Protein AF-A0AAV6YC35-F1 (afdb_monomer)

Foldseek 3Di:
DDPDAQPVCCQVLVCVVVPVDPPDDDDGPDDDPCSQDDPDQVAWDWDQFFPPDPVGDRGDTDTGHPDDDDHDPVSVVSPD

Nearest PDB structures (foldseek):
  6y74-assembly1_B  TM=9.748E-01  e=1.524E-06  Homo sapiens
  6rqq-assembly2_C  TM=9.787E-01  e=3.045E-06  Homo sapiens
  6rqu-assembly1_A  TM=9.815E-01  e=3.045E-06  Homo sapiens
  6g7a-assembly1_A  TM=9.908E-01  e=2.605E-05  Homo sapiens
  6rps-assembly2_B  TM=9.929E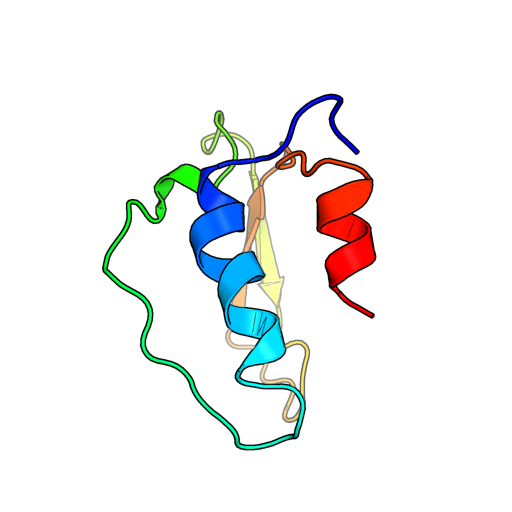-01  e=4.857E-05  Homo sapiens

Radius of gyration: 15.42 Å; Cα contacts (8 Å, |Δi|>4): 96; chains: 1; bounding box: 38×24×37 Å

Secondary structure (DSSP, 8-state):
-BSS--HHHHHHHTTGGG--STT---------GGGGS-S--S-EEEEEE--SSTT--S-EEEEEESSPPP-BHHHHHTT-

Organism: Engystomo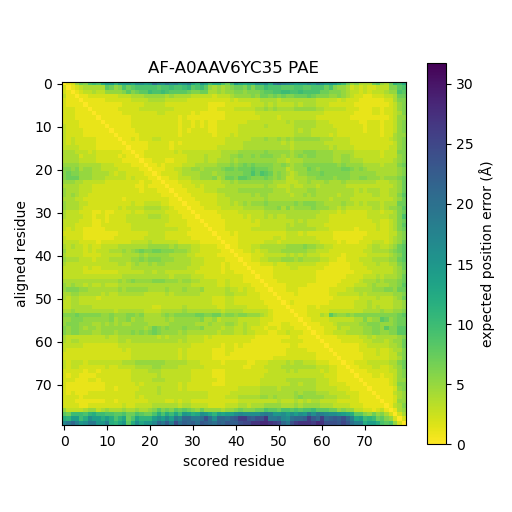ps pustulosus (NCBI:txid76066)

Mean predicted aligned error: 3.62 Å

Structure (mmCIF, N/CA/C/O backbone):
data_AF-A0AAV6YC35-F1
#
_entry.id   AF-A0AAV6YC35-F1
#
loop_
_atom_site.group_PDB
_atom_site.id
_atom_site.type_symbol
_atom_site.label_atom_id
_atom_site.label_alt_id
_atom_site.label_comp_id
_atom_site.label_asym_id
_atom_site.label_entity_id
_atom_site.label_seq_id
_atom_site.pdbx_PDB_ins_code
_atom_site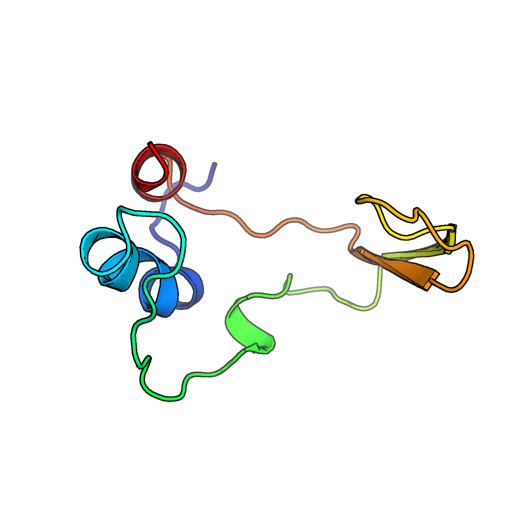.Cartn_x
_atom_site.Cartn_y
_atom_site.Cartn_z
_atom_site.occupancy
_atom_site.B_iso_or_equiv
_atom_site.auth_seq_id
_atom_site.auth_comp_id
_atom_site.auth_asym_id
_atom_site.auth_atom_id
_atom_site.pdbx_PDB_model_num
ATOM 1 N N . GLU A 1 1 ? -9.856 9.968 -3.629 1.00 75.12 1 GLU A N 1
ATOM 2 C CA . GLU A 1 1 ? -10.931 9.320 -2.852 1.00 75.12 1 GLU A CA 1
ATOM 3 C C . GLU A 1 1 ? -11.938 8.732 -3.830 1.00 75.12 1 GLU A C 1
ATOM 5 O O . GLU A 1 1 ? -12.194 9.357 -4.856 1.00 75.12 1 GLU A O 1
ATOM 10 N N . GLY A 1 2 ? -12.411 7.515 -3.572 1.00 90.00 2 GLY A N 1
ATOM 11 C CA . GLY A 1 2 ? -13.491 6.867 -4.319 1.00 90.00 2 GLY A CA 1
ATOM 12 C C . GLY A 1 2 ? -14.853 7.139 -3.683 1.00 90.00 2 GLY A C 1
ATOM 13 O O . GLY A 1 2 ? -14.929 7.579 -2.537 1.00 90.00 2 GLY A O 1
ATOM 14 N N . ALA A 1 3 ? -15.926 6.886 -4.434 1.00 93.12 3 ALA A N 1
ATOM 15 C CA . ALA A 1 3 ? -17.292 6.997 -3.918 1.00 93.12 3 ALA A CA 1
ATOM 16 C C . ALA A 1 3 ? -17.674 5.831 -2.988 1.00 93.12 3 ALA A C 1
ATOM 18 O O . ALA A 1 3 ? -18.537 5.995 -2.130 1.00 93.12 3 ALA A O 1
ATOM 19 N N . GLU A 1 4 ? -17.023 4.679 -3.152 1.00 95.94 4 GLU A N 1
ATOM 20 C CA . GLU A 1 4 ? -17.340 3.424 -2.467 1.00 95.94 4 GLU A CA 1
ATOM 21 C C . GLU A 1 4 ? -16.163 2.949 -1.608 1.00 95.94 4 GLU A C 1
ATOM 23 O O . GLU A 1 4 ? -15.009 3.323 -1.854 1.00 95.94 4 GLU A O 1
ATOM 28 N N . ASP A 1 5 ? -16.476 2.145 -0.588 1.00 97.06 5 ASP A N 1
ATOM 29 C CA . ASP A 1 5 ? -15.482 1.458 0.236 1.00 97.06 5 ASP A CA 1
ATOM 30 C C . ASP A 1 5 ? -14.751 0.400 -0.607 1.00 97.06 5 ASP A C 1
ATOM 32 O O . ASP A 1 5 ? -15.338 -0.309 -1.423 1.00 97.06 5 ASP A O 1
ATOM 36 N N . ASN A 1 6 ? -13.443 0.298 -0.408 1.00 97.06 6 ASN A N 1
ATOM 37 C CA . ASN A 1 6 ? -12.598 -0.707 -1.022 1.00 97.06 6 ASN A CA 1
ATOM 38 C C . ASN A 1 6 ? -12.562 -1.960 -0.143 1.00 97.06 6 ASN A C 1
ATOM 40 O O . ASN A 1 6 ? -11.918 -1.958 0.907 1.00 97.06 6 ASN A O 1
ATOM 44 N N . GLU A 1 7 ? -13.226 -3.025 -0.587 1.00 96.62 7 GLU A N 1
ATOM 45 C CA . GLU A 1 7 ? -13.344 -4.283 0.163 1.00 96.62 7 GLU A CA 1
ATOM 46 C C . GLU A 1 7 ? -11.988 -4.941 0.453 1.00 96.62 7 GLU A C 1
ATOM 48 O O . GLU A 1 7 ? -11.779 -5.486 1.534 1.00 96.62 7 GLU A O 1
ATOM 53 N N . ALA A 1 8 ? -11.033 -4.854 -0.479 1.00 96.88 8 ALA A N 1
ATOM 54 C CA . ALA A 1 8 ? -9.721 -5.464 -0.295 1.00 96.88 8 ALA A CA 1
ATOM 55 C C . ALA A 1 8 ? -8.930 -4.783 0.830 1.00 96.88 8 ALA A C 1
ATOM 57 O O . ALA A 1 8 ? -8.273 -5.455 1.623 1.00 96.88 8 ALA A O 1
ATOM 58 N N . TYR A 1 9 ? -9.012 -3.453 0.916 1.00 96.88 9 TYR A N 1
ATOM 59 C CA . TYR A 1 9 ? -8.391 -2.695 2.003 1.00 96.88 9 TYR A CA 1
ATOM 60 C C . TYR A 1 9 ? -9.132 -2.873 3.331 1.00 96.88 9 TYR A C 1
ATOM 62 O O . TYR A 1 9 ? -8.491 -2.817 4.378 1.00 96.88 9 TYR A O 1
ATOM 70 N N . GLU A 1 10 ? -10.439 -3.145 3.309 1.00 96.12 10 GLU A N 1
ATOM 71 C CA . GLU A 1 10 ? -11.231 -3.367 4.522 1.00 96.12 10 GLU A CA 1
ATOM 72 C C . GLU A 1 10 ? -10.681 -4.527 5.365 1.00 96.12 10 GLU A C 1
ATOM 74 O O . GLU A 1 10 ? -10.609 -4.404 6.583 1.00 96.12 10 GLU A O 1
ATOM 79 N N . HIS A 1 11 ? -10.159 -5.588 4.732 1.00 96.12 11 HIS A N 1
ATOM 80 C CA . HIS A 1 11 ? -9.485 -6.695 5.431 1.00 96.12 11 HIS A CA 1
ATOM 81 C C . HIS A 1 11 ? -8.339 -6.245 6.353 1.00 96.12 11 HIS A C 1
ATOM 83 O O . HIS A 1 11 ? -8.048 -6.915 7.343 1.00 96.12 11 HIS A O 1
ATOM 89 N N . LEU A 1 12 ? -7.679 -5.128 6.036 1.00 95.12 12 LEU A N 1
ATOM 90 C CA . LEU A 1 12 ? -6.619 -4.546 6.859 1.00 95.12 12 LEU A CA 1
ATOM 91 C C . LEU A 1 12 ? -7.176 -3.503 7.830 1.00 95.12 12 LEU A C 1
ATOM 93 O O . LEU A 1 12 ? -6.821 -3.503 9.007 1.00 95.12 12 LEU A O 1
ATOM 97 N N . LEU A 1 13 ? -8.046 -2.616 7.338 1.00 95.12 13 LEU A N 1
ATOM 98 C CA . LEU A 1 13 ? -8.528 -1.459 8.093 1.00 95.12 13 LEU A CA 1
ATOM 99 C C . LEU A 1 13 ? -9.329 -1.856 9.338 1.00 95.12 13 LEU A C 1
ATOM 101 O O . LEU A 1 13 ? -9.215 -1.179 10.357 1.00 95.12 13 LEU A O 1
ATOM 105 N N . THR A 1 14 ? -10.071 -2.967 9.303 1.00 94.38 14 THR A N 1
ATOM 106 C CA . THR A 1 14 ? -10.865 -3.434 10.456 1.00 94.38 14 THR A CA 1
ATOM 107 C C . THR A 1 14 ? -10.021 -3.850 11.659 1.00 94.38 14 THR A C 1
ATOM 109 O O . THR A 1 14 ? -10.545 -3.894 12.765 1.00 94.38 14 THR A O 1
ATOM 112 N N . HIS A 1 15 ? -8.735 -4.153 11.462 1.00 94.69 15 HIS A N 1
ATOM 113 C CA . HIS A 1 15 ? -7.836 -4.614 12.525 1.00 94.69 15 HIS A CA 1
ATOM 114 C C . HIS A 1 15 ? -6.971 -3.483 13.105 1.00 94.69 15 HIS A C 1
ATOM 116 O O . HIS A 1 15 ? -6.212 -3.714 14.042 1.00 94.69 15 HIS A O 1
ATOM 122 N N . LEU A 1 16 ? -7.064 -2.253 12.578 1.00 93.88 16 LEU A N 1
ATOM 123 C CA . LEU A 1 16 ? -6.249 -1.130 13.061 1.00 93.88 16 LEU A CA 1
ATOM 124 C C . LEU A 1 16 ? -6.545 -0.768 14.525 1.00 93.88 16 LEU A C 1
ATOM 126 O O . LEU A 1 16 ? -5.639 -0.354 15.242 1.00 93.88 16 LEU A O 1
ATOM 130 N N . GLU A 1 17 ? -7.779 -0.982 14.990 1.00 92.25 17 GLU A N 1
ATOM 131 C CA . GLU A 1 17 ? -8.163 -0.764 16.393 1.00 92.25 17 GLU A CA 1
ATOM 132 C C . GLU A 1 17 ? -7.506 -1.765 17.364 1.00 92.25 17 GLU A C 1
ATOM 134 O O . GLU A 1 17 ? -7.455 -1.513 18.566 1.00 92.25 17 GLU A O 1
ATOM 139 N N . GLU A 1 18 ? -6.965 -2.882 16.868 1.00 94.62 18 GLU A N 1
ATOM 140 C CA . GLU A 1 18 ? -6.258 -3.882 17.681 1.00 94.62 18 GLU A CA 1
ATOM 141 C C . GLU A 1 18 ? -4.773 -3.530 17.901 1.00 94.62 18 GLU A C 1
ATOM 143 O O . GLU A 1 18 ? -4.112 -4.125 18.755 1.00 94.62 18 GLU A O 1
ATOM 1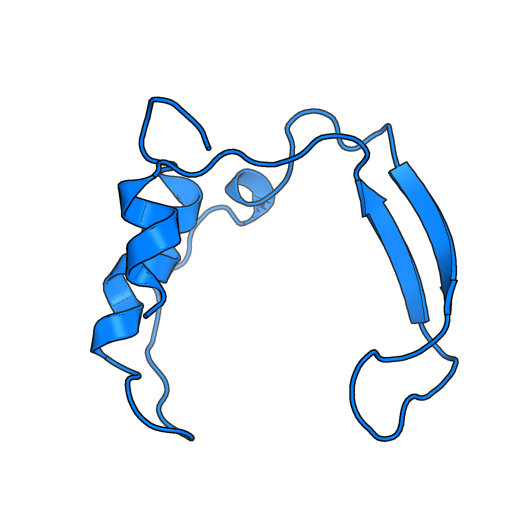48 N N . VAL A 1 19 ? -4.237 -2.572 17.133 1.00 94.69 19 VAL A N 1
ATOM 149 C CA . VAL A 1 19 ? -2.805 -2.220 17.078 1.00 94.69 19 VAL A CA 1
ATOM 150 C C . VAL A 1 19 ? -2.570 -0.711 17.212 1.00 94.69 19 VAL A C 1
ATOM 152 O O . VAL A 1 19 ? -1.855 -0.094 16.422 1.00 94.69 19 VAL A O 1
ATOM 155 N N . THR A 1 20 ? -3.180 -0.098 18.224 1.00 93.81 20 THR A N 1
ATOM 156 C CA . THR A 1 20 ? -3.120 1.353 18.465 1.00 93.81 20 THR A CA 1
ATOM 157 C C . THR A 1 20 ? -1.747 1.853 18.915 1.00 93.81 20 THR A C 1
ATOM 159 O O . THR A 1 20 ? -1.395 3.005 18.664 1.00 93.81 20 THR A O 1
ATOM 162 N N . ASP A 1 21 ? -0.962 1.001 19.574 1.00 94.94 21 ASP A N 1
ATOM 163 C CA . ASP A 1 21 ? 0.345 1.325 20.136 1.00 94.94 21 ASP A CA 1
ATOM 164 C C . ASP A 1 21 ? 1.493 0.639 19.382 1.00 94.94 21 ASP A C 1
ATOM 166 O O . ASP A 1 21 ? 1.387 -0.466 18.839 1.00 94.94 21 ASP A O 1
ATOM 170 N N . GLY A 1 22 ? 2.659 1.288 19.396 1.00 95.06 22 GLY A N 1
ATOM 171 C CA . GLY A 1 22 ? 3.863 0.763 18.761 1.00 95.06 22 GLY A CA 1
ATOM 172 C C . GLY A 1 22 ? 4.296 -0.589 19.341 1.00 95.06 22 GLY A C 1
ATOM 173 O O . GLY A 1 22 ? 4.484 -0.731 20.547 1.00 95.06 22 GLY A O 1
ATOM 174 N N . GLY A 1 23 ? 4.519 -1.568 18.462 1.00 96.12 23 GLY A N 1
ATOM 175 C CA . GLY A 1 23 ? 4.963 -2.917 18.828 1.00 96.12 23 GLY A CA 1
ATOM 176 C C . GLY A 1 23 ? 3.834 -3.934 19.007 1.00 96.12 23 GLY A C 1
ATOM 177 O O . GLY A 1 23 ? 4.128 -5.111 19.211 1.00 96.12 23 GLY A O 1
ATOM 178 N N . GLN A 1 24 ? 2.571 -3.513 18.899 1.00 97.25 24 GLN A N 1
ATOM 179 C CA . GLN A 1 24 ? 1.437 -4.431 18.821 1.00 97.25 24 GLN A CA 1
ATOM 180 C C . GLN A 1 24 ? 1.340 -5.104 17.445 1.00 97.25 24 GLN A C 1
ATOM 182 O O . GLN A 1 24 ? 1.882 -4.628 16.445 1.00 97.25 24 GLN A O 1
ATOM 187 N N . SER A 1 25 ? 0.642 -6.237 17.409 1.00 96.56 25 SER A N 1
ATOM 188 C CA . SER A 1 25 ? 0.424 -7.050 16.213 1.00 96.56 25 SER A CA 1
ATOM 189 C C . SER A 1 25 ? -0.928 -7.752 16.288 1.00 96.56 25 SER A C 1
ATOM 191 O O . SER A 1 25 ? -1.313 -8.197 17.369 1.00 96.56 25 SER A O 1
ATOM 193 N N . ALA A 1 26 ? -1.578 -7.920 15.139 1.00 96.06 26 ALA A N 1
ATOM 194 C CA . ALA A 1 26 ? -2.832 -8.649 14.979 1.00 96.06 26 ALA A CA 1
ATOM 195 C C . ALA A 1 26 ? -2.694 -9.721 13.886 1.00 96.06 26 ALA A C 1
ATOM 197 O O . ALA A 1 26 ? -1.928 -9.553 12.933 1.00 96.06 26 ALA A O 1
ATOM 198 N N . GLU A 1 27 ? -3.430 -10.822 14.030 1.00 96.69 27 GLU A N 1
ATOM 199 C CA . GLU A 1 27 ? -3.499 -11.900 13.038 1.00 96.69 27 GLU A CA 1
ATOM 200 C C . GLU A 1 27 ? -4.659 -11.630 12.079 1.00 96.69 27 GLU A C 1
ATOM 202 O O . GLU A 1 27 ? -5.812 -11.555 12.499 1.00 96.69 27 GLU A O 1
ATOM 207 N N . ILE A 1 28 ? -4.363 -11.511 10.785 1.00 96.25 28 ILE A N 1
ATOM 208 C CA . ILE A 1 28 ? -5.366 -11.212 9.757 1.00 96.25 28 ILE A CA 1
ATOM 209 C C . ILE A 1 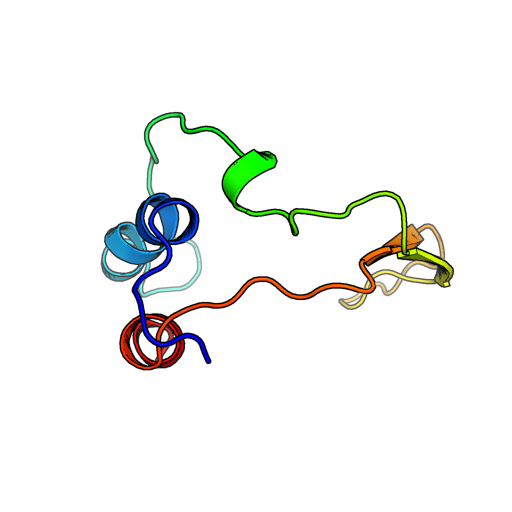28 ? -5.631 -12.485 8.940 1.00 96.25 28 ILE A C 1
ATOM 211 O O . ILE A 1 28 ? -4.679 -13.086 8.430 1.00 96.25 28 ILE A O 1
ATOM 215 N N . PRO A 1 29 ? -6.899 -12.911 8.762 1.00 96.00 29 PRO A N 1
ATOM 216 C CA . PRO A 1 29 ? -7.233 -14.027 7.884 1.00 96.00 29 PRO A CA 1
ATOM 217 C C . PRO A 1 29 ? -6.706 -13.816 6.460 1.00 96.00 29 PRO A C 1
ATOM 219 O O . PRO A 1 29 ? -6.717 -12.703 5.940 1.00 96.00 29 PRO A O 1
ATOM 222 N N . GLY A 1 30 ? -6.279 -14.893 5.798 1.00 97.00 30 GLY A N 1
ATOM 223 C CA . GLY A 1 30 ? -5.784 -14.806 4.423 1.00 97.00 30 GLY A CA 1
ATOM 224 C C . GLY A 1 30 ? -6.840 -14.262 3.451 1.00 97.00 30 GLY A C 1
ATOM 225 O O . GLY A 1 30 ? -7.974 -14.738 3.434 1.00 97.00 30 GLY A O 1
ATOM 226 N N . PHE A 1 31 ? -6.444 -13.305 2.610 1.00 96.94 31 PHE A N 1
ATOM 227 C CA . PHE A 1 31 ? -7.269 -12.709 1.554 1.00 96.94 31 PHE A CA 1
ATOM 228 C C . PHE A 1 31 ? -6.442 -12.494 0.274 1.00 96.94 31 PHE A C 1
ATOM 230 O O . PHE A 1 31 ? -5.216 -12.634 0.280 1.00 96.94 31 PHE A O 1
ATOM 237 N N . ASP A 1 32 ? -7.099 -12.191 -0.851 1.00 96.25 32 ASP A N 1
ATOM 238 C CA . ASP A 1 32 ? -6.396 -11.976 -2.121 1.00 96.25 32 ASP A CA 1
ATOM 239 C C . ASP A 1 32 ? -5.671 -10.621 -2.144 1.00 96.25 32 ASP A C 1
ATOM 241 O O . ASP A 1 32 ? -6.267 -9.564 -2.354 1.00 96.25 32 ASP A O 1
ATOM 245 N N . ILE A 1 33 ? -4.346 -10.670 -2.001 1.00 96.50 33 ILE A N 1
ATOM 246 C CA . ILE A 1 33 ? -3.459 -9.500 -2.043 1.00 96.50 33 ILE A CA 1
ATOM 247 C C . ILE A 1 33 ? -3.541 -8.750 -3.381 1.00 96.50 33 ILE A C 1
ATOM 249 O O . ILE A 1 33 ? -3.260 -7.552 -3.425 1.00 96.50 33 ILE A O 1
ATOM 253 N N . ARG A 1 34 ? -3.960 -9.397 -4.479 1.00 96.44 34 ARG A N 1
ATOM 254 C CA . ARG A 1 34 ? -4.142 -8.703 -5.766 1.00 96.44 34 ARG A CA 1
ATOM 255 C C . ARG A 1 34 ? -5.196 -7.604 -5.687 1.00 96.44 34 ARG A C 1
ATOM 257 O O . ARG A 1 34 ? -5.075 -6.634 -6.427 1.00 96.44 34 ARG A O 1
ATOM 264 N N . GLY A 1 35 ? -6.171 -7.715 -4.781 1.00 95.75 35 GLY A N 1
ATOM 265 C CA . GLY A 1 35 ? -7.176 -6.676 -4.547 1.00 95.75 35 GLY A CA 1
ATOM 266 C C . GLY A 1 35 ? -6.594 -5.362 -4.011 1.00 95.75 35 GLY A C 1
ATOM 267 O O . GLY A 1 35 ? -7.224 -4.316 -4.140 1.00 95.75 35 GLY A O 1
ATOM 268 N N . LEU A 1 36 ? -5.373 -5.389 -3.464 1.00 97.31 36 LEU A N 1
ATOM 269 C CA . LEU A 1 36 ? -4.657 -4.198 -2.996 1.00 97.31 36 LEU A CA 1
ATOM 270 C C . LEU A 1 36 ? -3.899 -3.471 -4.116 1.00 97.31 36 LEU A C 1
ATOM 272 O O . LEU A 1 36 ? -3.291 -2.429 -3.876 1.00 97.31 36 LEU A O 1
ATOM 276 N N . LEU A 1 37 ? -3.879 -4.027 -5.329 1.00 97.56 37 LEU A N 1
ATOM 277 C CA . LEU A 1 37 ? -3.145 -3.481 -6.464 1.00 97.56 37 LEU A CA 1
ATOM 278 C C . LEU A 1 37 ? -4.097 -2.800 -7.461 1.00 97.56 37 LEU A C 1
ATOM 280 O O . LEU A 1 37 ? -5.273 -3.155 -7.550 1.00 97.56 37 LEU A O 1
ATOM 284 N N . PRO A 1 38 ? -3.606 -1.833 -8.255 1.00 96.94 38 PRO A N 1
ATOM 285 C CA . PRO A 1 38 ? -4.389 -1.254 -9.341 1.00 96.94 38 PRO A CA 1
ATOM 286 C C . PRO A 1 38 ? -4.769 -2.297 -10.398 1.00 96.94 38 PRO A C 1
ATOM 288 O O . PRO A 1 38 ? -4.036 -3.254 -10.640 1.00 96.94 38 PRO A O 1
ATOM 291 N N . GLN A 1 39 ? -5.878 -2.063 -11.103 1.00 93.56 39 GLN A N 1
ATOM 292 C CA . GLN A 1 39 ? -6.364 -2.981 -12.136 1.00 93.56 39 GLN A CA 1
ATOM 293 C C . GLN A 1 39 ? -5.384 -3.120 -13.317 1.00 93.56 39 GLN A C 1
ATOM 295 O O . GLN A 1 39 ? -5.180 -4.226 -13.819 1.00 93.56 39 GLN A O 1
ATOM 300 N N . GLN A 1 40 ? -4.768 -2.018 -13.768 1.00 94.75 40 GLN A N 1
ATOM 301 C CA . GLN A 1 40 ? -3.738 -2.036 -14.816 1.00 94.75 40 GLN A CA 1
ATOM 302 C C . GLN A 1 40 ? -2.342 -1.957 -14.194 1.00 94.75 40 GLN A C 1
ATOM 304 O O . GLN A 1 40 ? -1.867 -0.887 -13.812 1.00 94.75 40 GLN A O 1
ATOM 309 N N . MET A 1 41 ? -1.679 -3.110 -14.120 1.00 96.19 41 MET A N 1
ATOM 310 C CA . MET A 1 41 ? -0.326 -3.254 -13.570 1.00 96.19 41 MET A CA 1
ATOM 311 C C . MET A 1 41 ? 0.782 -3.208 -14.633 1.00 96.19 41 MET A C 1
ATOM 313 O O . MET A 1 41 ? 1.959 -3.196 -14.288 1.00 96.19 41 MET A O 1
ATOM 317 N N . ASP A 1 42 ? 0.433 -3.192 -15.919 1.00 97.00 42 ASP A N 1
ATOM 318 C CA . ASP A 1 42 ? 1.368 -3.127 -17.051 1.00 97.00 42 ASP A CA 1
ATOM 319 C C . ASP A 1 42 ? 1.954 -1.720 -17.259 1.00 97.00 42 ASP A C 1
ATOM 321 O O . ASP A 1 42 ? 3.021 -1.567 -17.853 1.00 97.00 42 ASP A O 1
ATOM 325 N N . ARG A 1 43 ? 1.288 -0.688 -16.728 1.00 97.75 43 ARG A N 1
ATOM 326 C CA . ARG A 1 43 ? 1.743 0.706 -16.764 1.00 97.75 43 ARG A CA 1
ATOM 327 C C . ARG A 1 43 ? 2.368 1.100 -15.433 1.00 97.75 43 ARG A C 1
ATOM 329 O O . ARG A 1 43 ? 1.669 1.315 -14.443 1.00 97.75 43 ARG A O 1
ATOM 336 N N . PHE A 1 44 ? 3.687 1.245 -15.422 1.00 98.38 44 PHE A N 1
ATOM 337 C CA . PHE A 1 44 ? 4.446 1.614 -14.232 1.00 98.38 44 PHE A CA 1
ATOM 338 C C . PHE A 1 44 ? 5.718 2.390 -14.581 1.00 98.38 44 PHE A C 1
ATOM 340 O O . PHE A 1 44 ? 6.243 2.306 -15.691 1.00 98.38 44 PHE A O 1
ATOM 347 N N . PHE A 1 45 ? 6.241 3.105 -13.592 1.00 98.38 45 PHE A N 1
ATOM 348 C CA . PHE A 1 45 ? 7.576 3.690 -13.606 1.00 98.38 45 PHE A CA 1
ATOM 349 C C . PHE A 1 45 ? 8.549 2.766 -12.868 1.00 98.38 45 PHE A C 1
ATOM 351 O O . PHE A 1 45 ? 8.179 2.108 -1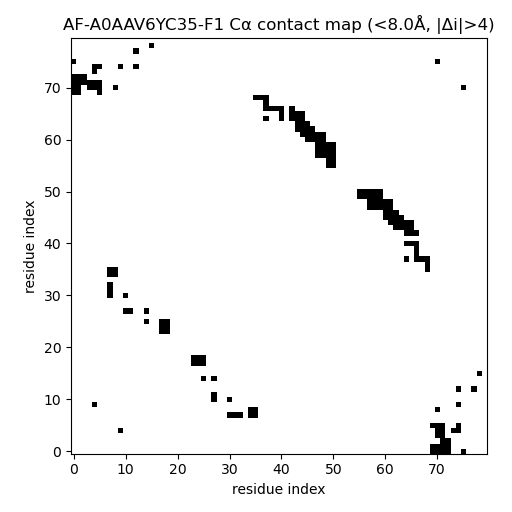1.890 1.00 98.38 45 PHE A O 1
ATOM 358 N N . ARG A 1 46 ? 9.799 2.709 -13.340 1.00 98.31 46 ARG A N 1
ATOM 359 C CA . ARG A 1 46 ? 10.856 1.854 -12.786 1.00 98.31 46 ARG A CA 1
ATOM 360 C C . ARG A 1 46 ? 12.132 2.658 -12.580 1.00 98.31 46 ARG A C 1
ATOM 362 O O . ARG A 1 46 ? 12.589 3.306 -13.519 1.00 98.31 46 ARG A O 1
ATOM 369 N N . TYR A 1 47 ? 12.718 2.593 -11.387 1.00 98.00 47 TYR A N 1
ATOM 370 C CA . TYR A 1 47 ? 14.017 3.213 -11.119 1.00 98.00 47 TYR A CA 1
ATOM 371 C C . TYR A 1 47 ? 14.764 2.527 -9.973 1.00 98.00 47 TYR A C 1
ATOM 373 O O . TYR A 1 47 ? 14.163 1.980 -9.049 1.00 98.00 47 TYR A O 1
ATOM 381 N N . ASN A 1 48 ? 16.094 2.599 -10.020 1.00 98.62 48 ASN A N 1
ATOM 382 C CA . ASN A 1 48 ? 16.943 2.196 -8.903 1.00 98.62 48 ASN A CA 1
ATOM 383 C C . ASN A 1 48 ? 16.989 3.332 -7.875 1.00 98.62 48 ASN A C 1
ATOM 385 O O . ASN A 1 48 ? 17.268 4.477 -8.230 1.00 98.62 48 ASN A O 1
ATOM 389 N N . GLY A 1 49 ? 16.736 3.020 -6.610 1.00 97.88 49 GLY A N 1
ATOM 390 C CA . GLY A 1 49 ? 16.694 3.986 -5.522 1.00 97.88 49 GLY A CA 1
ATOM 391 C C . GLY A 1 49 ? 17.090 3.371 -4.186 1.00 97.88 49 GLY A C 1
ATOM 392 O O . GLY A 1 49 ? 17.768 2.343 -4.125 1.00 97.88 49 GLY A O 1
ATOM 393 N N . SER A 1 50 ? 16.674 4.023 -3.104 1.00 98.38 50 SER A N 1
ATOM 394 C CA . SER A 1 50 ? 16.977 3.596 -1.742 1.00 98.38 50 SER A CA 1
ATOM 395 C C . SER A 1 50 ? 15.748 3.160 -0.960 1.00 98.38 50 SER A C 1
ATOM 397 O O . SER A 1 50 ? 14.614 3.427 -1.361 1.00 98.38 50 SER A O 1
ATOM 399 N N . LEU A 1 51 ? 15.983 2.544 0.199 1.00 98.38 51 LEU A N 1
ATOM 400 C CA . LEU A 1 51 ? 14.999 2.528 1.279 1.00 98.38 51 LEU A CA 1
ATOM 401 C C . LEU A 1 51 ? 14.606 3.972 1.637 1.00 98.38 51 LEU A C 1
ATOM 403 O O . LEU A 1 51 ? 15.443 4.879 1.595 1.00 98.38 51 LEU A O 1
ATOM 407 N N . THR A 1 52 ? 13.337 4.180 1.982 1.00 97.56 52 THR A N 1
ATOM 408 C CA . THR A 1 52 ? 12.788 5.486 2.392 1.00 97.56 52 THR A CA 1
ATOM 409 C C . THR A 1 52 ? 12.915 5.742 3.894 1.00 97.56 52 THR A C 1
ATOM 411 O O . THR A 1 52 ? 12.564 6.817 4.371 1.00 97.56 52 THR A O 1
ATOM 414 N N . THR A 1 53 ? 13.445 4.773 4.638 1.00 96.81 53 THR A N 1
ATOM 415 C CA . THR A 1 53 ? 13.748 4.861 6.066 1.00 96.81 53 THR A CA 1
ATOM 416 C C . THR A 1 53 ? 15.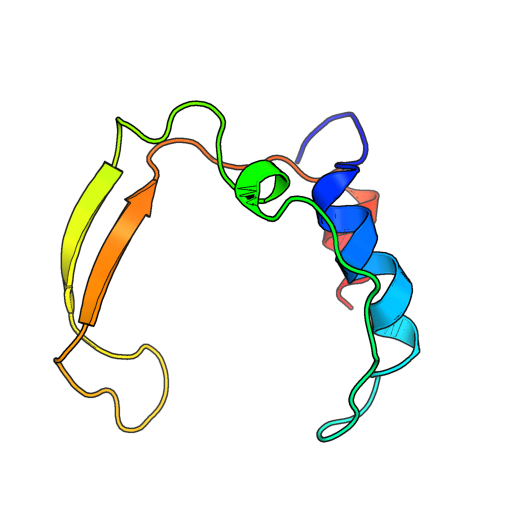223 4.523 6.311 1.00 96.81 53 THR A C 1
ATOM 418 O O . THR A 1 53 ? 15.835 3.811 5.500 1.00 96.81 53 THR A O 1
ATOM 421 N N . PRO A 1 54 ? 15.834 5.025 7.404 1.00 97.81 54 PRO A N 1
ATOM 422 C CA . PRO A 1 54 ? 17.202 4.670 7.768 1.00 97.81 54 PRO A CA 1
ATOM 423 C C . PRO A 1 54 ? 17.412 3.145 7.789 1.00 97.81 54 PRO A C 1
ATOM 425 O O . PRO A 1 54 ? 16.539 2.427 8.277 1.00 97.81 54 PRO A O 1
ATOM 428 N N . PRO A 1 55 ? 18.549 2.630 7.280 1.00 96.38 55 PRO A N 1
ATOM 429 C CA . PRO A 1 55 ? 19.754 3.357 6.864 1.00 96.38 55 PRO A CA 1
ATOM 430 C C . PRO A 1 55 ? 19.770 3.840 5.396 1.00 96.38 55 PRO A C 1
ATOM 432 O O . PRO A 1 55 ? 20.840 4.133 4.870 1.00 96.38 55 PRO A O 1
ATOM 435 N N . CYS A 1 56 ? 18.616 3.944 4.723 1.00 95.94 56 CYS A N 1
ATOM 436 C CA . CYS A 1 56 ? 18.485 4.518 3.373 1.00 95.94 56 CYS A CA 1
ATOM 437 C C . CYS A 1 56 ? 19.373 3.835 2.309 1.00 95.94 56 CYS A C 1
ATOM 439 O O . CYS A 1 56 ? 19.912 4.489 1.415 1.00 95.94 56 CYS A O 1
ATOM 441 N N . LEU A 1 57 ? 19.548 2.510 2.397 1.00 97.81 57 LEU A N 1
ATOM 442 C CA . LEU A 1 57 ? 20.417 1.749 1.490 1.00 97.81 57 LEU A CA 1
ATOM 443 C C . LEU A 1 57 ? 19.934 1.829 0.042 1.00 97.81 57 LEU A C 1
ATOM 445 O O . LEU A 1 57 ? 18.763 1.572 -0.229 1.00 97.81 57 LEU A O 1
ATOM 449 N N . GLN A 1 58 ? 20.852 2.121 -0.883 1.00 97.19 58 GLN A N 1
ATOM 450 C CA . GLN A 1 58 ? 20.602 2.224 -2.326 1.00 97.19 58 GLN A CA 1
ATOM 451 C C . GLN A 1 58 ? 20.581 0.853 -3.019 1.00 97.19 58 GLN A C 1
ATOM 453 O O . GLN A 1 58 ? 21.384 0.567 -3.904 1.00 97.19 58 GLN A O 1
ATOM 458 N N . THR A 1 59 ? 19.684 -0.023 -2.579 1.00 97.06 59 THR A N 1
ATOM 459 C CA . THR A 1 59 ? 19.577 -1.410 -3.063 1.00 97.06 59 THR A CA 1
ATOM 460 C C . THR A 1 59 ? 18.205 -1.734 -3.655 1.00 97.06 59 THR A C 1
ATOM 462 O O . THR A 1 59 ? 17.955 -2.878 -4.033 1.00 97.06 59 THR A O 1
ATOM 465 N N . VAL A 1 60 ? 17.303 -0.751 -3.744 1.00 98.31 60 VAL A N 1
ATOM 466 C CA . VAL A 1 60 ? 15.900 -0.974 -4.113 1.00 98.31 60 VAL A CA 1
ATOM 467 C C . VAL A 1 60 ? 15.684 -0.701 -5.597 1.00 98.31 60 VAL A C 1
ATOM 469 O O . VAL A 1 60 ? 16.046 0.361 -6.097 1.00 98.31 60 VAL A O 1
ATOM 472 N N . ASN A 1 61 ? 15.024 -1.626 -6.292 1.00 98.25 61 ASN A N 1
ATOM 473 C CA . ASN A 1 61 ? 14.477 -1.385 -7.625 1.00 98.25 61 ASN A CA 1
ATOM 474 C C . ASN A 1 61 ? 12.972 -1.087 -7.508 1.00 98.25 61 ASN A C 1
ATOM 476 O O . ASN A 1 61 ? 12.157 -1.999 -7.360 1.00 98.25 61 ASN A O 1
ATOM 480 N N . TRP A 1 62 ? 12.610 0.194 -7.514 1.00 98.56 62 TRP A N 1
ATOM 481 C CA . TRP A 1 62 ? 11.255 0.673 -7.248 1.00 98.56 62 TRP A CA 1
ATOM 482 C C . TRP A 1 62 ? 10.332 0.485 -8.448 1.00 98.56 62 TRP A C 1
ATOM 484 O O . TRP A 1 62 ? 10.650 0.908 -9.556 1.00 98.56 62 TRP A O 1
ATOM 494 N N . THR A 1 63 ? 9.148 -0.082 -8.210 1.00 98.38 63 THR A N 1
ATOM 495 C CA . THR A 1 63 ? 8.036 -0.095 -9.173 1.00 98.38 63 THR A CA 1
ATOM 496 C C . THR A 1 63 ? 6.920 0.78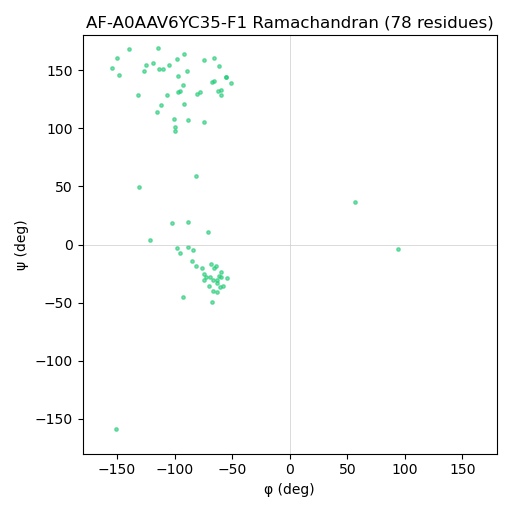5 -8.644 1.00 98.38 63 THR A C 1
ATOM 498 O O . THR A 1 63 ? 6.389 0.508 -7.573 1.00 98.38 63 THR A O 1
ATOM 501 N N . ILE A 1 64 ? 6.556 1.822 -9.394 1.00 98.12 64 ILE A N 1
ATOM 502 C CA . ILE A 1 64 ? 5.432 2.699 -9.059 1.00 98.12 64 ILE A CA 1
ATOM 503 C C . ILE A 1 64 ? 4.372 2.528 -10.139 1.00 98.12 64 ILE A C 1
ATOM 505 O O . ILE A 1 64 ? 4.612 2.877 -11.296 1.00 98.12 64 ILE A O 1
ATOM 509 N N . PHE A 1 65 ? 3.213 1.977 -9.783 1.00 98.44 65 PHE A N 1
ATOM 510 C CA . PHE A 1 65 ? 2.100 1.840 -10.720 1.00 98.44 65 PHE A CA 1
ATOM 511 C C . PHE A 1 65 ? 1.565 3.210 -11.139 1.00 98.44 65 PHE A C 1
ATOM 513 O O . PHE A 1 65 ? 1.474 4.133 -10.333 1.00 98.44 65 PHE A O 1
ATOM 520 N N . ASN A 1 66 ? 1.213 3.340 -12.417 1.00 97.62 66 ASN A N 1
ATOM 521 C CA . ASN A 1 66 ? 0.673 4.583 -12.963 1.00 97.62 66 ASN A CA 1
ATOM 522 C C . ASN A 1 66 ? -0.783 4.826 -12.533 1.00 97.62 66 ASN A C 1
ATOM 524 O O . ASN A 1 66 ? -1.217 5.970 -12.429 1.00 97.62 66 ASN A O 1
ATOM 528 N N . GLN A 1 67 ? -1.549 3.756 -12.314 1.00 97.38 67 GLN A N 1
ATOM 529 C CA . GLN A 1 67 ? -2.895 3.846 -11.757 1.00 97.38 67 GLN A CA 1
ATOM 530 C C . GLN A 1 67 ? -2.865 3.788 -10.232 1.00 97.38 67 GLN A C 1
ATOM 532 O O . GLN A 1 67 ? -2.015 3.126 -9.641 1.00 97.38 67 GLN A O 1
ATOM 537 N N . THR A 1 68 ? -3.826 4.464 -9.608 1.00 96.06 68 THR A N 1
ATOM 538 C CA . THR A 1 68 ? -4.033 4.450 -8.161 1.00 96.06 68 THR A CA 1
ATOM 539 C C . THR A 1 68 ? -5.129 3.461 -7.774 1.00 96.06 68 THR A C 1
ATOM 541 O O . THR A 1 68 ? -5.982 3.103 -8.588 1.00 96.06 68 THR A O 1
ATOM 544 N N . VAL A 1 69 ? -5.122 3.047 -6.508 1.00 97.00 69 VAL A N 1
ATOM 545 C CA . VAL A 1 69 ? -6.269 2.398 -5.867 1.00 97.00 69 VAL A CA 1
ATOM 546 C C . VAL A 1 69 ? -7.091 3.482 -5.171 1.00 97.00 69 VAL A C 1
ATOM 548 O O . VAL A 1 69 ? -6.538 4.400 -4.562 1.00 97.00 69 VAL A O 1
ATOM 551 N N . LEU A 1 70 ? -8.414 3.404 -5.288 1.00 96.25 70 LEU A N 1
ATOM 552 C CA . LEU A 1 70 ? -9.331 4.298 -4.595 1.00 96.25 70 LEU A CA 1
ATOM 553 C C . LEU A 1 70 ? -9.800 3.652 -3.291 1.00 96.25 70 LEU A C 1
ATOM 555 O O . LEU A 1 70 ? -10.213 2.495 -3.287 1.00 96.25 70 LEU A O 1
ATOM 559 N N . LEU A 1 71 ? -9.745 4.429 -2.213 1.00 96.81 71 LEU A N 1
ATOM 560 C CA . LEU A 1 71 ? -10.417 4.173 -0.941 1.00 96.81 71 LEU A CA 1
ATOM 561 C C . LEU A 1 71 ? -11.478 5.257 -0.748 1.00 96.81 71 LEU A C 1
ATOM 563 O O . LEU A 1 71 ? -11.300 6.390 -1.229 1.00 96.81 71 LEU A O 1
ATOM 567 N N . SER A 1 72 ? -12.556 4.932 -0.040 1.00 96.94 72 SER A N 1
ATOM 568 C CA . SER A 1 72 ? -13.559 5.930 0.316 1.00 96.94 72 SER A CA 1
ATOM 569 C C . SER A 1 72 ? -12.981 6.976 1.265 1.00 96.94 72 SER A C 1
ATOM 571 O O . SER A 1 72 ? -11.995 6.752 1.972 1.00 96.94 72 SER A O 1
ATOM 573 N N . ALA A 1 73 ? -13.638 8.130 1.343 1.00 95.38 73 ALA A N 1
ATOM 574 C CA . ALA A 1 73 ? -13.249 9.166 2.291 1.00 95.38 73 ALA A CA 1
ATOM 575 C C . ALA A 1 73 ? -13.320 8.679 3.758 1.00 95.38 73 ALA A C 1
ATOM 577 O O . ALA A 1 73 ? -12.575 9.167 4.606 1.00 95.38 73 ALA A O 1
ATOM 578 N N . LYS A 1 74 ? -14.201 7.715 4.072 1.00 94.19 74 LYS A N 1
ATOM 579 C CA . LYS A 1 74 ? -14.286 7.084 5.400 1.00 94.19 74 LYS A CA 1
ATOM 580 C C . LYS A 1 74 ? -13.034 6.247 5.676 1.00 94.19 74 LYS A C 1
ATOM 582 O O . LYS A 1 74 ? -12.408 6.449 6.709 1.00 94.19 74 LYS A O 1
ATOM 587 N N . GLN A 1 75 ? -12.647 5.384 4.740 1.00 95.12 75 GLN A N 1
ATOM 588 C CA . GLN A 1 75 ? -11.479 4.505 4.867 1.00 95.12 75 GLN A CA 1
ATOM 589 C C . GLN A 1 75 ? -10.141 5.260 4.889 1.00 95.12 75 GLN A C 1
ATOM 591 O O . GLN A 1 75 ? -9.187 4.823 5.520 1.00 95.12 75 GLN A O 1
ATOM 596 N N . VAL A 1 76 ? -10.048 6.413 4.219 1.00 93.44 76 VAL A N 1
ATOM 597 C CA . VAL A 1 76 ? -8.851 7.273 4.307 1.00 93.44 76 VAL A CA 1
ATOM 598 C C . VAL A 1 76 ? -8.738 7.923 5.688 1.00 93.44 76 VAL A C 1
ATOM 600 O O . VAL A 1 76 ? -7.637 8.091 6.204 1.00 93.44 76 VAL A O 1
ATOM 603 N N . ARG A 1 77 ? -9.872 8.286 6.300 1.00 88.19 77 ARG A N 1
ATOM 604 C CA . ARG A 1 77 ? -9.910 8.936 7.617 1.00 88.19 77 ARG A CA 1
ATOM 605 C C . ARG A 1 77 ? -9.795 7.973 8.791 1.00 88.19 77 ARG A C 1
ATOM 607 O O . ARG A 1 77 ? -9.443 8.426 9.867 1.00 88.19 77 ARG A O 1
ATOM 614 N N . SER A 1 78 ? -10.043 6.677 8.613 1.00 72.19 78 SER A N 1
ATOM 615 C CA . SER A 1 78 ? -9.875 5.680 9.682 1.00 72.19 78 SER A CA 1
ATOM 616 C C . SER A 1 78 ? -8.405 5.399 10.043 1.00 72.19 78 SER A C 1
ATOM 618 O O . SER A 1 78 ? -8.127 4.444 10.754 1.00 72.19 78 SER A O 1
ATOM 620 N N . GLN A 1 79 ? -7.461 6.205 9.541 1.00 59.56 79 GLN A N 1
ATOM 621 C CA . GLN A 1 79 ? -6.019 6.096 9.786 1.00 59.56 79 GLN A CA 1
ATOM 622 C C . GLN A 1 79 ? -5.487 7.122 10.809 1.00 59.56 79 GLN A C 1
ATOM 624 O O . GLN A 1 79 ? -4.288 7.399 10.820 1.00 59.56 79 GLN A O 1
ATOM 629 N N . SER A 1 80 ? -6.356 7.728 11.627 1.00 46.47 80 SER A N 1
ATOM 630 C CA . SER A 1 80 ? -5.994 8.768 12.606 1.00 46.47 80 SER A CA 1
ATOM 631 C C . SER A 1 80 ? -6.530 8.492 13.997 1.00 46.47 80 SER A C 1
ATOM 633 O O . SER A 1 80 ? -7.757 8.251 14.071 1.00 46.47 80 SER A O 1
#

Solvent-accessible surface area (backbone atoms only — not comparable to full-atom values): 5238 Å² total; per-residue (Å²): 115,34,97,50,78,38,69,55,53,42,72,55,60,75,52,49,84,71,41,80,53,93,88,55,76,77,90,70,82,91,73,70,68,69,60,74,47,40,93,58,73,89,47,59,49,77,47,81,40,48,47,96,52,90,88,43,52,77,79,36,76,46,77,45,61,71,51,74,75,58,39,11,66,65,66,64,56,73,77,116

pLDDT: mean 94.62, std 7.83, range [46.47, 98.62]

InterPro domains:
  IPR001148 Alpha carbonic anhydrase domain [PF00194] (4-77)
  IPR001148 Alpha carbonic anhydrase domain [PS51144] (1-80)
  IPR023561 Carbonic anhydrase, alpha-class [PTHR18952] (7-77)
  IPR036398 Alpha carbonic anhydrase domain superfamily [G3DSA:3.10.200.10] (1-80)
  IPR036398 Alpha carbonic anhydrase doma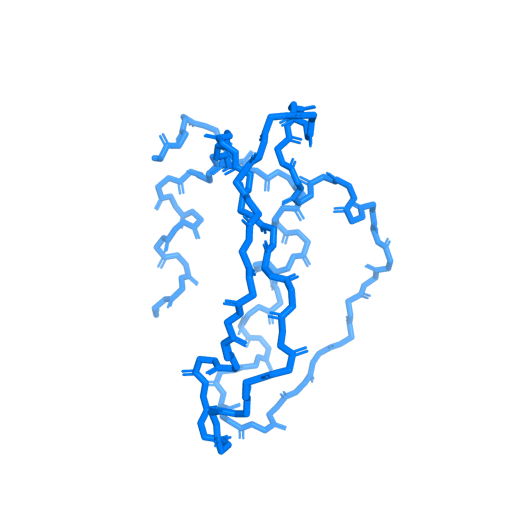in superfamily [SSF51069] (4-77)

Sequence (80 aa):
EGAEDNEAYEHLLTHLEEVTDGGQSAEIPGFDIRGLLPQQMDRFFRYNGSLTTPPCLQTVNWTIFNQTVLLSAKQVRSQS